Protein AF-I3CKI9-F1 (afdb_monomer)

Mean predicted aligned error: 16.69 Å

Solvent-accessible surface area (backbone atoms only — not comparable to full-atom values): 5537 Å² total; per-residue (Å²): 140,87,86,87,87,82,91,78,71,71,56,96,85,42,74,76,78,59,81,90,51,58,87,61,61,97,57,94,76,88,88,82,89,81,80,80,72,71,80,73,74,63,72,68,74,74,48,77,64,55,54,48,50,52,53,68,72,49,83,72,83,59,86,84,72,71,90,60,66,67,70,65,66,73,107

Sequence (75 aa):
MNAIEFETVAENGVLKIPDEYQEWYNQSLKVILLTQTLKNTVKKSPSKEEIQAFFASKQLNLQGYKFDREEANAR

Organism: NCBI:txid395493

Radius of gyration: 27.07 Å; Cα contacts (8 Å, |Δi|>4): 7; chains: 1; bounding box: 50×34×64 Å

Secondary structure (DSSP, 8-state):
----------BTTBPPPPGGGGGGTTS-----------------PPPHHHHHHHHHH-----TT----HHHHHT-

Structure (mmCIF, N/CA/C/O backbone):
data_AF-I3CKI9-F1
#
_entry.id   AF-I3CKI9-F1
#
loop_
_atom_site.group_PDB
_atom_site.id
_atom_site.type_symbol
_atom_site.label_atom_id
_atom_site.label_alt_id
_atom_site.label_comp_id
_atom_site.label_asym_id
_atom_site.label_entity_id
_atom_site.lab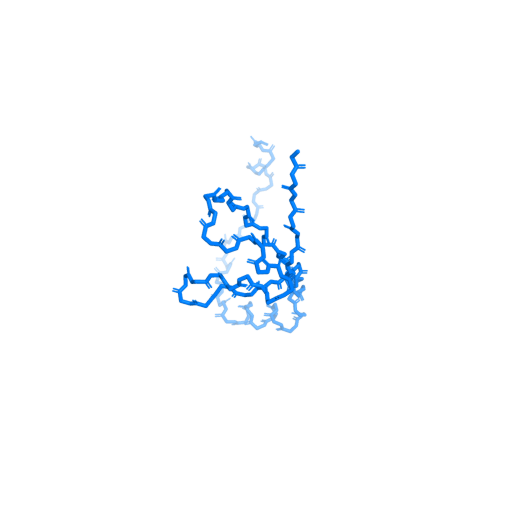el_seq_id
_atom_site.pdbx_PDB_ins_code
_atom_site.Cartn_x
_atom_site.Cartn_y
_atom_site.Cartn_z
_atom_site.occupancy
_atom_site.B_iso_or_equiv
_atom_site.auth_seq_id
_atom_site.auth_comp_id
_atom_site.auth_asym_id
_atom_site.auth_atom_id
_atom_site.pdbx_PDB_model_num
ATOM 1 N N . MET A 1 1 ? -0.806 14.131 18.943 1.00 66.25 1 MET A N 1
ATOM 2 C CA . MET A 1 1 ? -0.937 13.570 17.581 1.00 66.25 1 MET A CA 1
ATOM 3 C C . MET A 1 1 ? -0.410 12.156 17.659 1.00 66.25 1 MET A C 1
ATOM 5 O O . MET A 1 1 ? 0.734 12.006 18.061 1.00 66.25 1 MET A O 1
ATOM 9 N N . ASN A 1 2 ? -1.243 11.164 17.351 1.00 82.69 2 ASN A N 1
ATOM 10 C CA . ASN A 1 2 ? -0.858 9.752 17.371 1.00 82.69 2 ASN A CA 1
ATOM 11 C C . ASN A 1 2 ? -0.772 9.264 15.921 1.00 82.69 2 ASN A C 1
ATOM 13 O O . ASN A 1 2 ? -1.492 9.782 15.065 1.00 82.69 2 ASN A O 1
ATOM 17 N N . ALA A 1 3 ? 0.111 8.312 15.644 1.00 88.31 3 ALA A N 1
ATOM 18 C CA . ALA A 1 3 ? 0.251 7.682 14.338 1.00 88.31 3 ALA A CA 1
ATOM 19 C C . ALA A 1 3 ? 0.611 6.208 14.536 1.00 88.31 3 ALA A C 1
ATOM 21 O O . ALA A 1 3 ? 1.292 5.869 15.504 1.00 88.31 3 ALA A O 1
ATOM 22 N N . ILE A 1 4 ? 0.152 5.365 13.617 1.00 90.00 4 ILE A N 1
ATOM 23 C CA . ILE A 1 4 ? 0.506 3.949 13.540 1.00 90.00 4 ILE A CA 1
ATOM 24 C C . ILE A 1 4 ? 1.174 3.691 12.193 1.00 90.00 4 ILE A C 1
ATOM 26 O O . ILE A 1 4 ? 0.786 4.274 11.179 1.00 90.00 4 ILE A O 1
ATOM 30 N N . GLU A 1 5 ? 2.180 2.829 12.195 1.00 90.88 5 GLU A N 1
ATOM 31 C CA . GLU A 1 5 ? 2.863 2.365 10.994 1.00 90.88 5 GLU A CA 1
ATOM 32 C C . GLU A 1 5 ? 2.761 0.846 10.958 1.00 90.88 5 GLU A C 1
ATOM 34 O O . GLU A 1 5 ? 3.033 0.175 11.952 1.00 90.88 5 GLU A O 1
ATOM 39 N N . PHE A 1 6 ? 2.324 0.313 9.823 1.00 91.00 6 PHE A N 1
ATOM 40 C CA . PHE A 1 6 ? 2.225 -1.119 9.592 1.00 91.00 6 PHE A CA 1
ATOM 41 C C . PHE A 1 6 ? 2.451 -1.411 8.111 1.00 91.00 6 PHE A C 1
ATOM 43 O O . PHE A 1 6 ? 2.111 -0.607 7.240 1.00 91.00 6 PHE A O 1
ATOM 50 N N . GLU A 1 7 ? 3.016 -2.579 7.828 1.00 89.69 7 GLU A N 1
ATOM 51 C CA . GLU A 1 7 ? 3.212 -3.055 6.465 1.00 89.69 7 GLU A CA 1
ATOM 52 C C . GLU A 1 7 ? 1.977 -3.841 6.019 1.00 89.69 7 GLU A C 1
ATOM 54 O O . GLU A 1 7 ? 1.478 -4.718 6.723 1.00 89.69 7 GLU A O 1
ATOM 59 N N . THR A 1 8 ? 1.450 -3.510 4.844 1.00 89.50 8 THR A N 1
ATOM 60 C CA . THR A 1 8 ? 0.314 -4.219 4.252 1.00 89.50 8 THR A CA 1
ATOM 61 C C . THR A 1 8 ? 0.357 -4.110 2.733 1.00 89.50 8 THR A C 1
ATOM 63 O O . THR A 1 8 ? 1.064 -3.270 2.170 1.00 89.50 8 THR A O 1
ATOM 66 N N . VAL A 1 9 ? -0.426 -4.949 2.064 1.00 88.44 9 VAL A N 1
ATOM 67 C CA . VAL A 1 9 ? -0.620 -4.903 0.616 1.00 88.44 9 VAL A CA 1
ATOM 68 C C . VAL A 1 9 ? -2.019 -4.368 0.337 1.00 88.44 9 VAL A C 1
ATOM 70 O O . VAL A 1 9 ? -2.995 -4.804 0.941 1.00 88.44 9 VAL A O 1
ATOM 73 N N . ALA A 1 10 ? -2.121 -3.408 -0.582 1.00 87.94 10 ALA A N 1
ATOM 74 C CA . ALA A 1 10 ? -3.415 -2.943 -1.063 1.00 87.94 10 ALA A CA 1
ATOM 75 C C . ALA A 1 10 ? -4.013 -3.989 -2.013 1.00 87.94 10 ALA A C 1
ATOM 77 O O . ALA A 1 10 ? -3.475 -4.221 -3.098 1.00 87.94 10 ALA A O 1
ATOM 78 N N . GLU A 1 11 ? -5.144 -4.580 -1.641 1.00 90.31 11 GLU A N 1
ATOM 79 C CA . GLU A 1 11 ? -5.873 -5.539 -2.474 1.00 90.31 11 GLU A CA 1
ATOM 80 C C . GLU A 1 11 ? -7.151 -4.881 -2.998 1.00 90.31 11 GLU A C 1
ATOM 82 O O . GLU A 1 11 ? -7.978 -4.403 -2.225 1.00 90.31 11 GLU A O 1
ATOM 87 N N . ASN A 1 12 ? -7.314 -4.812 -4.324 1.00 91.44 12 ASN A N 1
ATOM 88 C CA . ASN A 1 12 ? -8.472 -4.179 -4.980 1.00 91.44 12 ASN A CA 1
ATOM 89 C C . ASN A 1 12 ? -8.749 -2.733 -4.514 1.00 91.44 12 ASN A C 1
ATOM 91 O O . ASN A 1 12 ? -9.897 -2.308 -4.416 1.00 91.44 12 ASN A O 1
ATOM 95 N N . GLY A 1 13 ? -7.693 -1.973 -4.205 1.00 87.75 13 GLY A N 1
ATOM 96 C 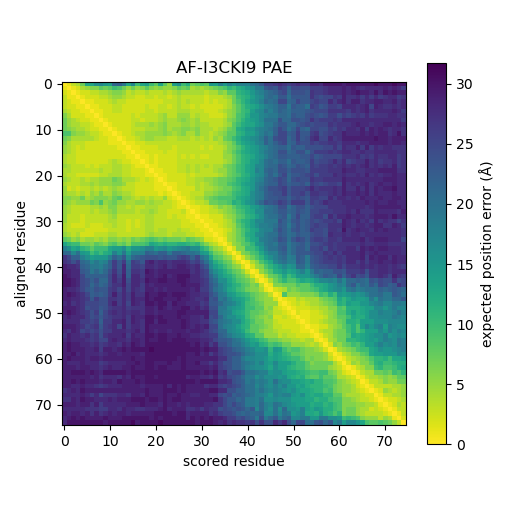CA . GLY A 1 13 ? -7.809 -0.601 -3.699 1.00 87.75 13 GLY A CA 1
ATOM 97 C C . GLY A 1 13 ? -8.203 -0.496 -2.222 1.00 87.75 13 GLY A C 1
ATOM 98 O O . GLY A 1 13 ? -8.427 0.613 -1.741 1.00 87.75 13 GLY A O 1
ATOM 99 N N . VAL A 1 14 ? -8.261 -1.614 -1.495 1.00 89.88 14 VAL A N 1
ATOM 100 C CA . VAL A 1 14 ? -8.571 -1.656 -0.063 1.00 89.88 14 VAL A CA 1
ATOM 101 C C . VAL A 1 14 ? -7.296 -1.933 0.731 1.00 89.88 14 VAL A C 1
ATOM 103 O O . VAL A 1 14 ? -6.568 -2.884 0.454 1.00 89.88 14 VAL A O 1
ATOM 106 N N . LEU A 1 15 ? -7.032 -1.096 1.736 1.00 90.44 15 LEU A N 1
ATOM 107 C CA . LEU A 1 15 ? -5.986 -1.311 2.735 1.00 90.44 15 LEU A CA 1
ATOM 108 C C . LEU A 1 15 ? -6.642 -1.779 4.027 1.00 90.44 15 LEU A C 1
ATOM 110 O O . LEU A 1 15 ? -7.464 -1.063 4.603 1.00 90.44 15 LEU A O 1
ATOM 114 N N . LYS A 1 16 ? -6.284 -2.979 4.482 1.00 90.56 16 LYS A N 1
ATOM 115 C CA . LYS A 1 16 ? -6.797 -3.522 5.738 1.00 90.56 16 LYS A CA 1
ATOM 116 C C . LYS A 1 16 ? -5.890 -3.096 6.891 1.00 90.56 16 LYS A C 1
ATOM 118 O O . LYS A 1 16 ? -4.703 -3.413 6.891 1.00 90.56 16 LYS A O 1
ATOM 123 N N . ILE A 1 17 ? -6.465 -2.389 7.861 1.00 91.62 17 ILE A N 1
ATOM 124 C CA . ILE A 1 17 ? -5.801 -2.072 9.129 1.00 91.62 17 ILE A CA 1
ATOM 125 C C . ILE A 1 17 ? -5.809 -3.347 9.995 1.00 91.62 17 ILE A C 1
ATOM 127 O O . ILE A 1 17 ? -6.889 -3.918 10.182 1.00 91.62 17 ILE A O 1
ATOM 131 N N . PRO A 1 18 ? -4.653 -3.800 10.514 1.00 91.88 18 PRO A N 1
ATOM 132 C CA . PRO A 1 18 ? -4.568 -4.965 11.393 1.00 91.88 18 PRO A CA 1
ATOM 133 C C . PRO A 1 18 ? -5.495 -4.877 12.611 1.00 91.88 18 PRO A C 1
ATOM 135 O O . PRO A 1 18 ? -5.752 -3.791 13.134 1.00 91.88 18 PRO A O 1
ATOM 138 N N . ASP A 1 19 ? -5.952 -6.034 13.092 1.00 92.88 19 ASP A N 1
ATOM 139 C CA . ASP A 1 19 ? -6.814 -6.148 14.277 1.00 92.88 19 ASP A CA 1
ATOM 140 C C . ASP A 1 19 ? -6.122 -5.696 15.572 1.00 92.88 19 ASP A C 1
ATOM 142 O O . ASP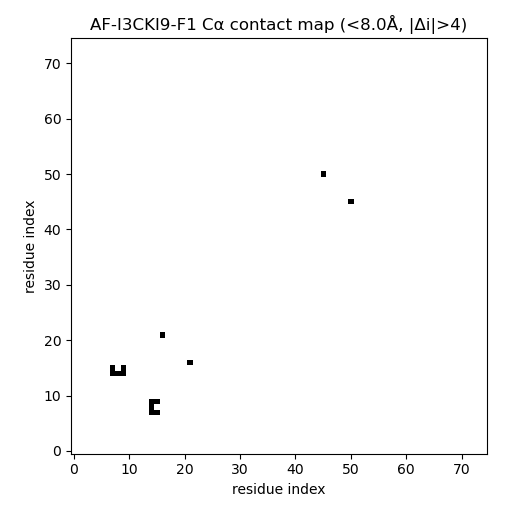 A 1 19 ? -6.771 -5.516 16.588 1.00 92.88 19 ASP A O 1
ATOM 146 N N . GLU A 1 20 ? -4.813 -5.468 15.569 1.00 93.12 20 GLU A N 1
ATOM 147 C CA . GLU A 1 20 ? -4.099 -4.889 16.714 1.00 93.12 20 GLU A CA 1
ATOM 148 C C . GLU A 1 20 ? -4.435 -3.403 16.915 1.00 93.12 20 GLU A C 1
ATOM 150 O O . GLU A 1 20 ? -4.280 -2.868 18.009 1.00 93.12 20 GLU A O 1
ATOM 155 N N . TYR A 1 21 ? -4.946 -2.742 15.873 1.00 92.31 21 TYR A N 1
ATOM 156 C CA . TYR A 1 21 ? -5.234 -1.310 15.860 1.00 92.31 21 TYR A CA 1
ATOM 157 C C . TYR A 1 21 ? -6.738 -1.014 15.750 1.00 92.31 21 TYR A C 1
ATOM 159 O O . TYR A 1 21 ? -7.128 -0.022 15.132 1.00 92.31 21 TYR A O 1
ATOM 167 N N . GLN A 1 22 ? -7.605 -1.845 16.347 1.00 87.88 22 GLN A N 1
ATOM 168 C CA . GLN A 1 22 ? -9.073 -1.679 16.240 1.00 87.88 22 GLN A CA 1
ATOM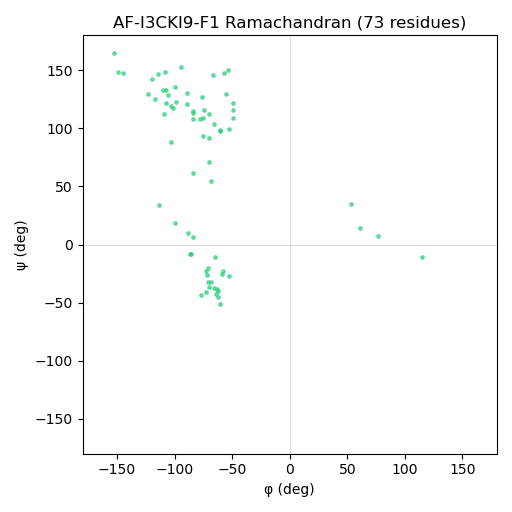 169 C C . GLN A 1 22 ? -9.572 -0.333 16.767 1.00 87.88 22 GLN A C 1
ATOM 171 O O . GLN A 1 22 ? -10.608 0.161 16.328 1.00 87.88 22 GLN A O 1
ATOM 176 N N . GLU A 1 23 ? -8.832 0.286 17.687 1.00 90.00 23 GLU A N 1
ATOM 177 C CA . GLU A 1 23 ? -9.137 1.620 18.210 1.00 90.00 23 GLU A CA 1
ATOM 178 C C . GLU A 1 23 ? -9.204 2.700 17.109 1.00 90.00 23 GLU A C 1
ATOM 180 O O . GLU A 1 23 ? -9.882 3.713 17.283 1.00 90.00 23 GLU A O 1
ATOM 185 N N . TRP A 1 24 ? -8.559 2.467 15.959 1.00 89.06 24 TRP A N 1
ATOM 186 C CA . TRP A 1 24 ? -8.541 3.365 14.800 1.00 89.06 24 TRP A CA 1
ATOM 187 C C . TRP A 1 24 ? -9.743 3.171 13.865 1.00 89.06 24 TRP A C 1
ATOM 189 O O . TRP A 1 24 ? -9.941 3.960 12.936 1.00 89.06 24 TRP A O 1
ATOM 199 N N . TYR A 1 25 ? -10.568 2.144 14.086 1.00 88.69 25 TYR A N 1
ATOM 200 C CA . TYR A 1 25 ? -11.755 1.902 13.269 1.00 88.69 25 TYR A CA 1
ATOM 201 C C . TYR A 1 25 ? -12.790 3.021 13.464 1.00 88.69 25 TYR A C 1
ATOM 203 O O . TYR A 1 25 ? -12.949 3.567 14.552 1.00 88.69 25 TYR A O 1
ATOM 211 N N . ASN A 1 26 ? -13.518 3.358 12.394 1.00 86.50 26 ASN A N 1
ATOM 212 C CA . ASN A 1 26 ? -14.559 4.401 12.368 1.00 86.50 26 ASN A CA 1
ATOM 213 C C . ASN A 1 26 ? -14.086 5.830 12.690 1.00 86.50 26 ASN A C 1
ATOM 215 O O . ASN A 1 26 ? -14.911 6.717 12.911 1.00 86.50 26 ASN A O 1
ATOM 219 N N . GLN A 1 27 ? -12.777 6.079 12.684 1.00 87.44 27 GLN A N 1
ATOM 220 C CA . GLN A 1 27 ? -12.227 7.423 12.816 1.00 87.44 27 GLN A CA 1
ATOM 221 C C . GLN A 1 27 ? -11.959 8.045 11.440 1.00 87.44 27 GLN A C 1
ATOM 223 O O . GLN A 1 27 ? -11.703 7.352 10.455 1.00 87.44 27 GLN A O 1
ATOM 228 N N . SER A 1 28 ? -11.998 9.376 11.361 1.00 88.62 28 SER A N 1
ATOM 229 C CA . SER A 1 28 ? -11.562 10.096 10.162 1.00 88.62 28 SER A CA 1
ATOM 230 C C . SER A 1 28 ? -10.036 10.156 10.141 1.00 88.62 28 SER A C 1
ATOM 232 O O . SER A 1 28 ? -9.434 10.892 10.922 1.00 88.62 28 SER A O 1
ATOM 234 N N . LEU A 1 29 ? -9.412 9.399 9.238 1.00 88.50 29 LEU A N 1
ATOM 235 C CA . LEU A 1 29 ? -7.960 9.231 9.176 1.00 88.50 29 LEU A CA 1
ATOM 236 C C . LEU A 1 29 ? -7.370 9.826 7.898 1.00 88.50 29 LEU A C 1
ATOM 238 O O . LEU A 1 29 ? -7.972 9.777 6.826 1.00 88.50 29 LEU A O 1
ATOM 242 N N . LYS A 1 30 ? -6.146 10.349 8.003 1.00 89.25 30 LYS A N 1
ATOM 243 C CA . LYS A 1 30 ? -5.314 10.694 6.847 1.00 89.25 30 LYS A CA 1
ATOM 244 C C . LYS A 1 30 ? -4.321 9.562 6.612 1.00 89.25 30 LYS A C 1
ATOM 246 O O . LYS A 1 30 ? -3.541 9.244 7.502 1.00 89.25 30 LYS A O 1
ATOM 251 N N . VAL A 1 31 ? -4.337 8.990 5.413 1.00 87.38 31 VAL A N 1
ATOM 252 C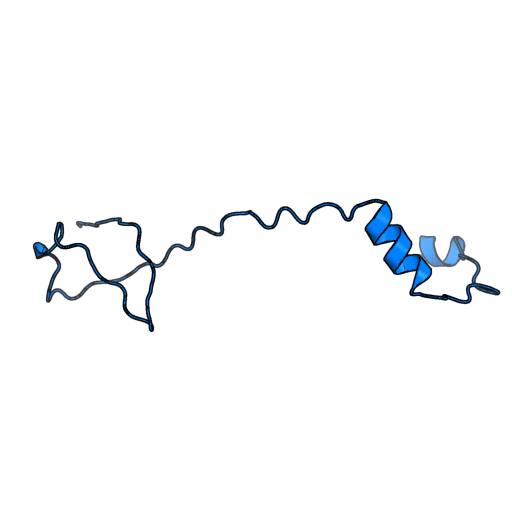 CA . VAL A 1 31 ? -3.475 7.861 5.038 1.00 87.38 31 VAL A CA 1
ATOM 253 C C . VAL A 1 31 ? -2.274 8.367 4.237 1.00 87.38 31 VAL A C 1
ATOM 255 O O . VAL A 1 31 ? -2.428 9.201 3.344 1.00 87.38 31 VAL A O 1
ATOM 258 N N . ILE A 1 32 ? -1.080 7.865 4.552 1.00 89.94 32 ILE A N 1
ATOM 259 C CA . ILE A 1 32 ? 0.153 8.097 3.789 1.00 89.94 32 ILE A CA 1
ATOM 260 C C . ILE A 1 32 ? 0.612 6.741 3.252 1.00 89.94 32 ILE A C 1
ATOM 262 O O . ILE A 1 32 ? 0.777 5.804 4.024 1.00 89.94 32 ILE A O 1
ATOM 266 N N . LEU A 1 33 ? 0.804 6.636 1.935 1.00 87.44 33 LEU A N 1
ATOM 267 C CA . LEU A 1 33 ? 1.274 5.411 1.288 1.00 87.44 33 LEU A CA 1
ATOM 268 C C . LEU A 1 3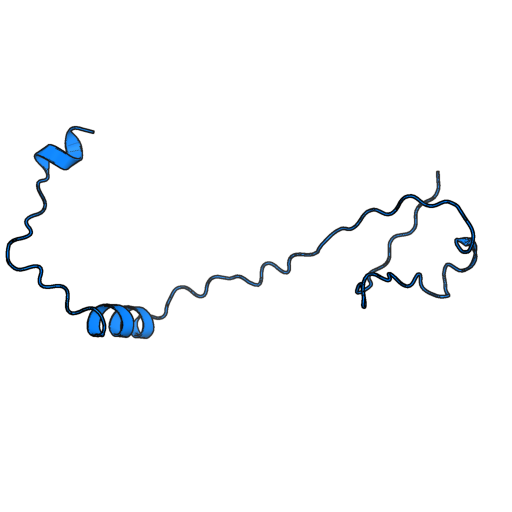3 ? 2.755 5.543 0.962 1.00 87.44 33 LEU A C 1
ATOM 270 O O . LEU A 1 33 ? 3.146 6.397 0.165 1.00 87.44 33 LEU A O 1
ATOM 274 N N . LEU A 1 34 ? 3.568 4.687 1.573 1.00 87.38 34 LEU A N 1
ATOM 275 C CA . LEU A 1 34 ? 4.997 4.599 1.312 1.00 87.38 34 LEU A CA 1
ATOM 276 C C . LEU A 1 34 ? 5.266 3.296 0.570 1.00 87.38 34 LEU A C 1
ATOM 278 O O . LEU A 1 34 ? 5.110 2.207 1.113 1.00 87.38 34 LEU A O 1
ATOM 282 N N . THR A 1 35 ? 5.664 3.396 -0.693 1.00 81.25 35 THR A N 1
ATOM 283 C CA . THR A 1 35 ? 6.082 2.222 -1.454 1.00 81.25 35 THR A CA 1
ATOM 284 C C . THR A 1 35 ? 7.542 1.932 -1.143 1.00 81.25 35 THR A C 1
ATOM 286 O O . THR A 1 35 ? 8.419 2.711 -1.530 1.00 81.25 35 THR A O 1
ATOM 289 N N . GLN A 1 36 ? 7.835 0.791 -0.518 1.00 70.81 36 GLN A N 1
ATOM 290 C CA . GLN A 1 36 ? 9.169 0.216 -0.634 1.00 70.81 36 GLN A CA 1
ATOM 291 C C . GLN A 1 36 ? 9.311 -0.289 -2.069 1.00 70.81 36 GLN A C 1
ATOM 293 O O . GLN A 1 36 ? 8.962 -1.421 -2.400 1.00 70.81 36 GLN A O 1
ATOM 298 N N . THR A 1 37 ? 9.828 0.556 -2.960 1.00 61.81 37 THR A N 1
ATOM 299 C CA . THR A 1 37 ? 10.495 0.025 -4.143 1.00 61.81 37 THR A CA 1
ATOM 300 C C . THR A 1 37 ? 11.648 -0.811 -3.616 1.00 61.81 37 THR A C 1
ATOM 302 O O . THR A 1 37 ? 12.701 -0.262 -3.279 1.00 61.81 37 THR A O 1
ATOM 305 N N . LEU A 1 38 ? 11.460 -2.131 -3.526 1.00 56.38 38 LEU A N 1
ATOM 306 C CA . LEU A 1 38 ? 12.583 -3.049 -3.567 1.00 56.38 38 LEU A CA 1
ATOM 307 C C . LEU A 1 38 ? 13.375 -2.602 -4.789 1.00 56.38 38 LEU A C 1
ATOM 309 O O . LEU A 1 38 ? 12.915 -2.740 -5.924 1.00 56.38 38 LEU A O 1
ATOM 313 N N . LYS A 1 39 ? 14.539 -1.995 -4.568 1.00 48.34 39 LYS A N 1
ATOM 314 C CA . LYS A 1 39 ? 15.512 -1.702 -5.618 1.00 48.34 39 LYS A CA 1
ATOM 315 C C . LYS A 1 39 ? 16.102 -3.030 -6.115 1.00 48.34 39 LYS A C 1
ATOM 317 O O . LYS A 1 39 ? 17.307 -3.211 -6.131 1.00 48.34 39 LYS A O 1
ATOM 322 N N . ASN A 1 40 ? 15.245 -3.958 -6.533 1.00 46.84 40 ASN A N 1
ATOM 323 C CA . ASN A 1 40 ? 15.591 -5.177 -7.242 1.00 46.84 40 ASN A CA 1
ATOM 324 C C . ASN A 1 40 ? 15.367 -5.021 -8.747 1.00 46.84 40 ASN A C 1
ATOM 326 O O . ASN A 1 40 ? 15.406 -5.995 -9.484 1.00 46.84 40 ASN A O 1
ATOM 330 N N . THR A 1 41 ? 15.276 -3.789 -9.247 1.00 47.00 41 THR A N 1
ATOM 331 C CA . THR A 1 41 ? 15.883 -3.478 -10.540 1.00 47.00 41 THR A CA 1
ATOM 332 C C . THR A 1 41 ? 17.356 -3.147 -10.322 1.00 47.00 41 THR A C 1
ATOM 334 O O . THR A 1 41 ? 17.825 -2.062 -10.668 1.00 47.00 41 THR A O 1
ATOM 337 N N . VAL A 1 42 ? 18.126 -4.107 -9.800 1.00 50.88 42 VAL A N 1
ATOM 338 C CA . VAL A 1 42 ? 19.459 -4.286 -10.367 1.00 50.88 42 VAL A CA 1
ATOM 339 C C . VAL A 1 42 ? 19.154 -4.618 -11.819 1.00 50.88 42 VAL A C 1
ATOM 341 O O . VAL A 1 42 ? 18.733 -5.730 -12.129 1.00 50.88 42 VAL A O 1
ATOM 344 N N . LYS A 1 43 ? 19.241 -3.622 -12.709 1.00 49.59 43 LYS A N 1
ATOM 345 C CA . LYS A 1 43 ? 19.418 -3.904 -14.130 1.00 49.59 43 LYS A CA 1
ATOM 346 C C . LYS A 1 43 ? 20.623 -4.829 -14.156 1.00 49.59 43 LYS A C 1
ATOM 348 O O . LYS A 1 43 ? 21.739 -4.359 -13.945 1.00 49.59 43 LYS A O 1
ATOM 353 N N . LYS A 1 44 ? 20.385 -6.139 -14.273 1.00 52.38 44 LYS A N 1
ATOM 354 C CA . LYS A 1 44 ? 21.436 -7.120 -14.509 1.00 52.38 44 LYS A CA 1
ATOM 355 C C . LYS A 1 44 ? 22.211 -6.517 -15.669 1.00 52.38 44 LYS A C 1
ATOM 357 O O . LYS A 1 44 ? 21.609 -6.228 -16.705 1.00 52.38 44 LYS A O 1
ATOM 362 N N . SER A 1 45 ? 23.475 -6.168 -15.444 1.00 58.28 45 SER A N 1
ATOM 363 C CA . SER A 1 45 ? 24.340 -5.767 -16.542 1.00 58.28 45 SER A CA 1
ATOM 364 C C . SER A 1 45 ? 24.166 -6.851 -17.601 1.00 58.28 45 SER A C 1
ATOM 366 O O . SER A 1 45 ? 24.301 -8.028 -17.248 1.00 58.28 45 SER A O 1
ATOM 368 N N . PRO A 1 46 ? 23.740 -6.499 -18.827 1.00 58.38 46 PRO A N 1
ATOM 369 C CA . PRO A 1 46 ? 23.424 -7.507 -19.816 1.00 58.38 46 PRO A CA 1
ATOM 370 C C . PRO A 1 46 ? 24.648 -8.394 -19.967 1.00 58.38 46 PRO A C 1
ATOM 372 O O . PRO A 1 46 ? 25.785 -7.917 -20.070 1.00 58.38 46 PRO A O 1
ATOM 375 N N . SER A 1 47 ? 24.402 -9.692 -19.876 1.00 64.00 47 SER A N 1
ATOM 376 C CA . SER A 1 47 ? 25.444 -10.702 -19.955 1.00 64.00 47 SER A CA 1
ATOM 377 C C . SER A 1 47 ? 26.173 -10.520 -21.290 1.00 64.00 47 SER A C 1
ATOM 379 O O . SER A 1 47 ? 25.556 -10.132 -22.286 1.00 64.00 47 SER A O 1
ATOM 381 N N . LYS A 1 48 ? 27.478 -10.810 -21.361 1.00 68.44 48 LYS A N 1
ATOM 382 C CA . LYS A 1 48 ? 28.242 -10.703 -22.622 1.00 68.44 48 LYS A CA 1
ATOM 383 C C . LYS A 1 48 ? 27.570 -11.478 -23.772 1.00 68.44 48 LYS A C 1
ATOM 385 O O . LYS A 1 48 ? 27.726 -11.122 -24.938 1.00 68.44 48 LYS A O 1
ATOM 390 N N . GLU A 1 49 ? 26.819 -12.521 -23.438 1.00 70.38 49 GLU A N 1
ATOM 391 C CA . GLU A 1 49 ? 26.012 -13.335 -24.349 1.00 70.38 49 GLU A CA 1
ATOM 392 C C . GLU A 1 49 ? 24.749 -12.616 -24.854 1.00 70.38 49 GLU A C 1
ATOM 394 O O . GLU A 1 49 ? 24.458 -12.670 -26.045 1.00 70.38 49 GLU A O 1
ATOM 399 N N . GLU A 1 50 ? 24.040 -11.867 -24.004 1.00 69.00 50 GLU A N 1
ATOM 400 C CA . GLU A 1 50 ? 22.843 -11.104 -24.396 1.00 69.00 50 GLU A CA 1
ATOM 401 C C . GLU A 1 50 ? 23.195 -9.914 -25.293 1.00 69.00 50 GLU A C 1
ATOM 403 O O . GLU A 1 50 ? 22.491 -9.620 -26.260 1.00 69.00 50 GLU A O 1
ATOM 408 N N . ILE A 1 51 ? 24.336 -9.271 -25.024 1.00 71.12 51 ILE A N 1
ATOM 409 C CA 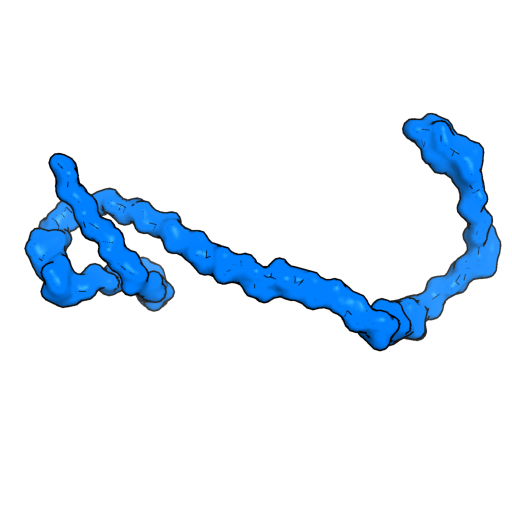. ILE A 1 51 ? 24.884 -8.220 -25.888 1.00 71.12 51 ILE A CA 1
ATOM 410 C C . ILE A 1 51 ? 25.219 -8.803 -27.269 1.00 71.12 51 ILE A C 1
ATOM 412 O O . ILE A 1 51 ? 24.857 -8.223 -28.292 1.00 71.12 51 ILE A O 1
ATOM 416 N N . GLN A 1 52 ? 25.865 -9.974 -27.317 1.00 70.00 52 GLN A N 1
ATOM 417 C CA . GLN A 1 52 ? 26.186 -10.643 -28.581 1.00 70.00 52 GLN A CA 1
ATOM 418 C C . GLN A 1 52 ? 24.932 -11.058 -29.355 1.00 70.00 52 GLN A C 1
ATOM 420 O O . GLN A 1 52 ? 24.874 -10.826 -30.560 1.00 70.00 52 GLN A O 1
ATOM 425 N N . ALA A 1 53 ? 23.912 -11.597 -28.684 1.00 74.44 53 ALA A N 1
ATOM 426 C CA . ALA A 1 53 ? 22.643 -11.947 -29.317 1.00 74.44 53 ALA A CA 1
ATOM 427 C C . ALA A 1 53 ? 21.925 -10.713 -29.899 1.00 74.44 53 ALA A C 1
ATOM 429 O O . ALA A 1 53 ? 21.407 -10.766 -31.016 1.00 74.44 53 ALA A O 1
ATOM 430 N N . PHE A 1 54 ? 21.956 -9.577 -29.193 1.00 75.31 54 PHE A N 1
ATOM 431 C CA . PHE A 1 54 ? 21.407 -8.314 -29.689 1.00 75.31 54 PHE A CA 1
ATOM 432 C C . PHE A 1 54 ? 22.106 -7.850 -30.975 1.00 75.31 54 PHE A C 1
ATOM 434 O O . PHE A 1 54 ? 21.430 -7.608 -31.978 1.00 75.31 54 PHE A O 1
ATOM 441 N N . PHE A 1 55 ? 23.443 -7.787 -30.992 1.00 71.19 55 PHE A N 1
ATOM 442 C CA . PHE A 1 55 ? 24.192 -7.378 -32.188 1.00 71.19 55 PHE A CA 1
ATOM 443 C C . PHE A 1 55 ? 24.109 -8.404 -33.327 1.00 71.19 55 PHE A C 1
ATOM 445 O O . PHE A 1 55 ? 24.057 -8.004 -34.484 1.00 71.19 55 PHE A O 1
ATOM 452 N N . ALA A 1 56 ? 24.016 -9.703 -33.030 1.00 70.62 56 ALA A N 1
ATOM 453 C CA . ALA A 1 56 ? 23.798 -10.736 -34.045 1.00 70.62 56 ALA A CA 1
ATOM 454 C C . ALA A 1 56 ? 22.414 -10.613 -34.707 1.00 70.62 56 ALA A C 1
ATOM 456 O O . ALA A 1 56 ? 22.285 -10.803 -35.914 1.00 70.62 56 ALA A O 1
ATOM 457 N N . SER A 1 57 ? 21.382 -10.251 -33.934 1.00 72.38 57 SER A N 1
ATOM 458 C CA . SER A 1 57 ? 20.027 -10.027 -34.460 1.00 72.38 57 SER A CA 1
ATOM 459 C C . SER A 1 57 ? 19.895 -8.735 -35.277 1.00 72.38 57 SER A C 1
ATOM 461 O O . SER A 1 57 ? 18.987 -8.597 -36.099 1.00 72.38 57 SER A O 1
ATOM 463 N N . LYS A 1 58 ? 20.792 -7.769 -35.057 1.00 69.94 58 LYS A N 1
ATOM 464 C CA . LYS A 1 58 ? 20.822 -6.490 -35.764 1.00 69.94 58 LYS A CA 1
ATOM 465 C C . LYS A 1 58 ? 21.926 -6.526 -36.810 1.00 69.94 58 LYS A C 1
ATOM 467 O O . LYS A 1 58 ? 23.046 -6.092 -36.567 1.00 69.94 58 LYS A O 1
ATOM 472 N N . GLN A 1 59 ? 21.582 -6.999 -38.003 1.00 65.19 59 GLN A N 1
ATOM 473 C CA . GLN A 1 59 ? 22.440 -6.937 -39.186 1.00 65.19 59 GLN A CA 1
ATOM 474 C C . GLN A 1 59 ? 22.557 -5.476 -39.671 1.00 65.19 59 GLN A C 1
ATOM 476 O O . GLN A 1 59 ? 21.952 -5.057 -40.654 1.00 65.19 59 GLN A O 1
ATOM 481 N N . LEU A 1 60 ? 23.278 -4.655 -38.906 1.00 67.94 60 LEU A N 1
ATOM 482 C CA . LEU A 1 60 ? 23.550 -3.259 -39.228 1.00 67.94 60 LEU A CA 1
ATOM 483 C C . LEU A 1 60 ? 24.606 -3.225 -40.330 1.00 67.94 60 LEU A C 1
ATOM 485 O O . LEU A 1 60 ? 25.772 -3.546 -40.101 1.00 67.94 60 LEU A O 1
ATOM 489 N N . ASN A 1 61 ? 24.198 -2.843 -41.539 1.00 65.44 61 ASN A N 1
ATOM 490 C CA . ASN A 1 61 ? 25.136 -2.614 -42.625 1.00 65.44 61 ASN A CA 1
ATOM 491 C C . ASN A 1 61 ? 25.853 -1.274 -42.401 1.00 65.44 61 ASN A C 1
ATOM 493 O O . ASN A 1 61 ? 25.347 -0.217 -42.766 1.00 65.44 61 ASN A O 1
ATOM 497 N N . LEU A 1 62 ? 27.019 -1.325 -41.755 1.00 69.56 62 LEU A N 1
ATOM 498 C CA . LEU A 1 62 ? 27.866 -0.159 -41.480 1.00 69.56 62 LEU A CA 1
ATOM 499 C C . LEU A 1 62 ? 28.861 0.135 -42.616 1.00 69.56 62 LEU A C 1
ATOM 501 O O . LEU A 1 62 ? 29.758 0.963 -42.449 1.00 69.56 62 LEU A O 1
ATOM 505 N N . GLN A 1 63 ? 28.735 -0.530 -43.771 1.00 65.06 63 GLN A N 1
ATOM 506 C CA . GLN A 1 63 ? 29.581 -0.245 -44.928 1.00 65.06 63 GLN A CA 1
ATOM 507 C C . GLN A 1 63 ? 29.277 1.168 -45.444 1.00 65.06 63 GLN A C 1
ATOM 509 O O . GLN A 1 63 ? 28.252 1.410 -46.069 1.00 65.06 63 GLN A O 1
ATOM 514 N N . GLY A 1 64 ? 30.175 2.110 -45.145 1.00 69.31 64 GLY A N 1
ATOM 515 C CA . GLY A 1 64 ? 30.065 3.517 -45.543 1.00 69.31 64 GLY A CA 1
ATOM 516 C C . GLY A 1 64 ? 29.899 4.497 -44.382 1.00 69.31 64 GLY A C 1
ATOM 517 O O . GLY A 1 64 ? 30.072 5.695 -44.587 1.00 69.31 64 GLY A O 1
ATOM 518 N N . TYR A 1 65 ? 29.648 4.018 -43.159 1.00 71.00 65 TYR A N 1
ATOM 519 C CA . TYR A 1 65 ? 29.613 4.888 -41.985 1.00 71.00 65 TYR A CA 1
ATOM 520 C C . TYR A 1 65 ? 31.038 5.097 -41.459 1.00 71.00 65 TYR A C 1
ATOM 522 O O . TYR A 1 65 ? 31.681 4.161 -40.979 1.00 71.00 65 TYR A O 1
ATOM 530 N N . LYS A 1 66 ? 31.552 6.326 -41.555 1.00 74.88 66 LYS A N 1
ATOM 531 C CA . LYS A 1 66 ? 32.790 6.741 -40.886 1.00 74.88 66 LYS A CA 1
ATOM 532 C C . LYS A 1 66 ? 32.442 7.720 -39.781 1.00 74.88 66 LYS A C 1
ATOM 534 O O . LYS A 1 66 ? 31.662 8.640 -39.982 1.00 74.88 66 LYS A O 1
ATOM 539 N N . PHE A 1 67 ? 33.018 7.490 -38.608 1.00 75.88 67 PHE A N 1
ATOM 540 C CA . PHE A 1 67 ? 32.904 8.420 -37.498 1.00 75.88 67 PHE A CA 1
ATOM 541 C C . PHE A 1 67 ? 33.710 9.682 -37.824 1.00 75.88 67 PHE A C 1
ATOM 543 O O . PHE A 1 67 ? 34.939 9.615 -37.909 1.00 75.88 67 PHE A O 1
ATOM 550 N N . ASP A 1 68 ? 33.019 10.803 -38.025 1.00 81.19 68 ASP A N 1
ATOM 551 C CA . ASP A 1 68 ? 33.652 12.105 -38.204 1.00 81.19 68 ASP A CA 1
ATOM 552 C C . ASP A 1 68 ? 33.964 12.715 -36.832 1.00 81.19 68 ASP A C 1
ATOM 554 O O . ASP A 1 68 ? 33.078 13.095 -36.063 1.00 81.19 68 ASP A O 1
ATOM 558 N N . ARG A 1 69 ? 35.256 12.740 -36.492 1.00 77.69 69 ARG A N 1
ATOM 559 C CA . ARG A 1 69 ? 35.731 13.256 -35.203 1.00 77.69 69 ARG A CA 1
ATOM 560 C C . ARG A 1 69 ? 35.628 14.776 -35.120 1.00 77.69 69 ARG A C 1
ATOM 562 O O . ARG A 1 69 ? 35.558 15.293 -34.007 1.00 77.69 69 ARG A O 1
ATOM 569 N N . GLU A 1 70 ? 35.668 15.474 -36.251 1.00 81.94 70 GLU A N 1
ATOM 570 C CA . GLU A 1 70 ? 35.659 16.936 -36.280 1.00 81.94 70 GLU A CA 1
ATOM 571 C C . GLU A 1 70 ? 34.246 17.466 -36.026 1.00 81.94 70 GLU A C 1
ATOM 573 O O . GLU A 1 70 ? 34.072 18.335 -35.174 1.00 81.94 70 GLU A O 1
AT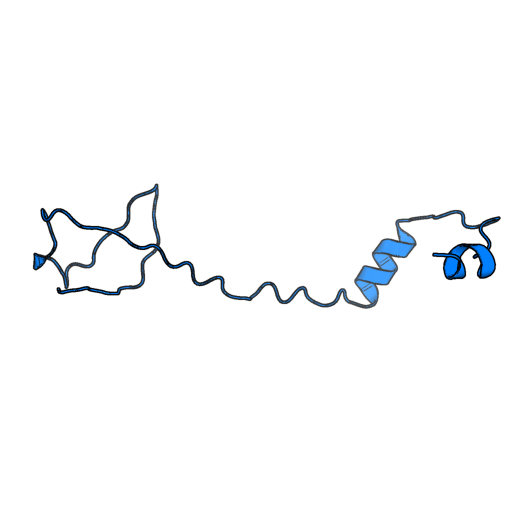OM 578 N N . GLU A 1 71 ? 33.225 16.864 -36.645 1.00 76.50 71 GLU A N 1
ATOM 579 C CA . GLU A 1 71 ? 31.819 17.211 -36.381 1.00 76.50 71 GLU A CA 1
ATOM 580 C C . GLU A 1 71 ? 31.404 16.915 -34.926 1.00 76.50 71 GLU A C 1
ATOM 582 O O . GLU A 1 71 ? 30.681 17.693 -34.302 1.00 76.50 71 GLU A O 1
ATOM 587 N N . ALA A 1 72 ? 31.895 15.812 -34.350 1.00 77.19 72 ALA A N 1
ATOM 588 C CA . ALA A 1 72 ? 31.556 15.411 -32.984 1.00 77.19 72 ALA A CA 1
ATOM 589 C C . ALA A 1 72 ? 32.171 16.317 -31.900 1.00 77.19 72 ALA A C 1
ATOM 591 O O . ALA A 1 72 ? 31.557 16.506 -30.852 1.00 77.19 72 ALA A O 1
ATOM 592 N N . ASN A 1 73 ? 33.361 16.873 -32.147 1.00 78.62 73 ASN A N 1
ATOM 593 C CA . ASN A 1 73 ? 34.053 17.776 -31.218 1.00 78.62 73 ASN A CA 1
ATOM 594 C C . ASN A 1 73 ? 33.638 19.249 -31.378 1.00 78.62 73 ASN A C 1
ATOM 596 O O . ASN A 1 73 ? 34.047 20.083 -30.574 1.00 78.62 73 ASN A O 1
ATOM 600 N N . ALA A 1 74 ? 32.860 19.579 -32.412 1.00 75.19 74 ALA A N 1
ATOM 601 C CA . ALA A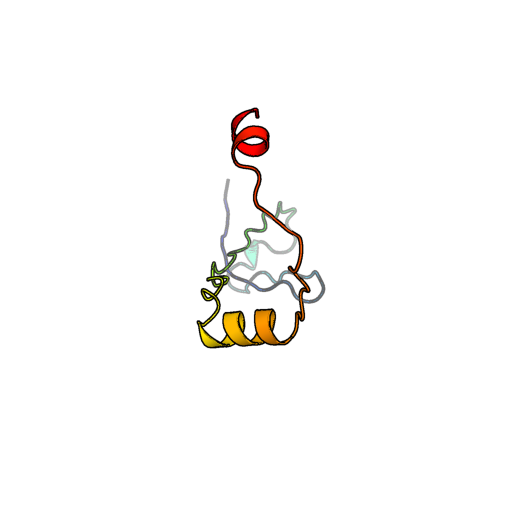 1 74 ? 32.347 20.926 -32.659 1.00 75.19 74 ALA A CA 1
ATOM 602 C C . ALA A 1 74 ? 31.051 21.249 -31.877 1.00 75.19 74 ALA A C 1
ATOM 604 O O . ALA A 1 74 ? 30.448 22.298 -32.110 1.00 75.19 74 ALA A O 1
ATOM 605 N N . ARG A 1 75 ? 30.612 20.356 -30.976 1.00 57.19 75 ARG A N 1
ATOM 606 C CA . ARG A 1 75 ? 29.455 20.531 -30.082 1.00 57.19 75 ARG A CA 1
ATOM 607 C C . ARG A 1 75 ? 29.858 20.777 -28.637 1.00 57.19 75 ARG A C 1
ATOM 609 O O . ARG A 1 75 ? 30.818 20.126 -28.176 1.00 57.19 75 ARG A O 1
#

pLDDT: mean 76.98, std 13.19, range [46.84, 93.12]

Foldseek 3Di:
DDDDDDDDDQDPNDTDDDPVPCVCPPDDDDDDDDDPPPVVPPVPPQDPVNVVVVVVVDPDPCVPDDDDPVVVVVD